Protein AF-A0A8S1HJF5-F1 (afdb_monomer_lite)

Radius of gyration: 22.39 Å; chains: 1; bounding box: 37×74×56 Å

Secondary structure (DSSP, 8-state):
----------------------TTS-TT---SS-EEEEEEE--SEEE-TTS-EEEBP--SSS---EEEEEES-SS----TT--TTT-----------PBP------

Organism: NCBI:txid2777116

Sequence (106 aa):
MVDPAQSLDERPVESKEKKAVLIGMSETVEDVCDTQVRVDHRPKYGHIRNGSRVEIEQSEENNLIATFVECSHVSRPTCHGVDHEKILIRMRDFVRAPIGQRPSRR

Foldseek 3Di:
DDDDDDDDPPDPPPPPPPDPDDPPDDPPDDWQAAKDKDAQDFDQWDADPVRDIFGFDDDPVFTDTDIDIDGPDPPPDHTHPDPPVPDDDDDDDDDDTHTDDDPPDD

pLDDT: mean 75.14, std 17.01, range [39.56, 93.44]

InterPro domains:
  IPR029034 Cystine-knot cytokine [SSF57501] (30-85)

Structure (mmCIF, N/CA/C/O backbone):
data_AF-A0A8S1HJF5-F1
#
_entry.id   AF-A0A8S1HJF5-F1
#
loop_
_atom_site.group_PDB
_atom_site.id
_atom_site.type_symbol
_atom_site.label_atom_id
_atom_site.label_alt_id
_atom_site.label_comp_id
_atom_site.label_asym_id
_atom_site.label_entity_id
_atom_site.label_seq_id
_atom_site.pdbx_PDB_ins_code
_atom_site.Cartn_x
_atom_site.Cartn_y
_atom_site.Cartn_z
_atom_site.occupancy
_atom_site.B_iso_or_equiv
_atom_site.auth_seq_id
_atom_site.auth_comp_id
_atom_site.auth_asym_id
_atom_site.auth_atom_id
_atom_site.pdbx_PDB_model_num
ATOM 1 N N . MET A 1 1 ? -1.384 -58.656 14.013 1.00 44.59 1 MET A N 1
ATOM 2 C CA . MET A 1 1 ? -0.292 -57.669 13.895 1.00 44.59 1 MET A CA 1
ATOM 3 C C . MET A 1 1 ? 0.298 -57.813 12.509 1.00 44.59 1 MET A C 1
ATOM 5 O O . MET A 1 1 ? 0.832 -58.878 12.245 1.00 44.59 1 MET A O 1
ATOM 9 N N . VAL A 1 2 ? 0.048 -56.835 11.635 1.00 41.19 2 VAL A N 1
ATOM 10 C CA . VAL A 1 2 ? 0.955 -56.127 10.705 1.00 41.19 2 VAL A CA 1
ATOM 11 C C . VAL A 1 2 ? 0.027 -55.382 9.732 1.00 41.19 2 VAL A C 1
ATOM 13 O O . VAL A 1 2 ? -0.538 -55.985 8.825 1.00 41.19 2 VAL A O 1
ATOM 16 N N . ASP A 1 3 ? -0.170 -54.088 9.976 1.00 45.38 3 ASP A N 1
ATOM 17 C CA . ASP A 1 3 ? -0.659 -53.128 8.980 1.00 45.38 3 ASP A CA 1
ATOM 18 C C . ASP A 1 3 ? 0.427 -52.880 7.922 1.00 45.38 3 ASP A C 1
ATOM 20 O O . ASP A 1 3 ? 1.613 -52.861 8.267 1.00 45.38 3 ASP A O 1
ATOM 24 N N . PRO A 1 4 ? 0.047 -52.578 6.669 1.00 49.38 4 PRO A N 1
ATOM 25 C CA . PRO A 1 4 ? 0.844 -51.626 5.906 1.00 49.38 4 PRO A CA 1
ATOM 26 C C . PRO A 1 4 ? -0.015 -50.576 5.185 1.00 49.38 4 PRO A C 1
ATOM 28 O O . PRO A 1 4 ? -0.721 -50.846 4.219 1.00 49.38 4 PRO A O 1
ATOM 31 N N . ALA A 1 5 ? 0.083 -49.364 5.726 1.00 46.22 5 ALA A N 1
ATOM 32 C CA . ALA A 1 5 ? 0.291 -48.078 5.062 1.00 46.22 5 ALA A CA 1
ATOM 33 C C . ALA A 1 5 ? -0.054 -47.913 3.558 1.00 46.22 5 ALA A C 1
ATOM 35 O O . ALA A 1 5 ? 0.619 -48.436 2.679 1.00 46.22 5 ALA A O 1
ATOM 36 N N . GLN A 1 6 ? -1.036 -47.032 3.327 1.00 46.78 6 GLN A N 1
ATOM 37 C CA . GLN A 1 6 ? -0.952 -45.776 2.556 1.00 46.78 6 GLN A CA 1
ATOM 38 C C . GLN A 1 6 ? -0.336 -45.780 1.139 1.00 46.78 6 GLN A C 1
ATOM 40 O O . GLN A 1 6 ? 0.876 -45.843 0.966 1.00 46.78 6 GLN A O 1
ATOM 45 N N . SER A 1 7 ? -1.172 -45.453 0.147 1.00 39.56 7 SER A N 1
ATOM 46 C CA . SER A 1 7 ? -0.765 -44.709 -1.054 1.00 39.56 7 SER A CA 1
ATOM 47 C C . SER A 1 7 ? -1.801 -43.614 -1.343 1.00 39.56 7 SER A C 1
ATOM 49 O O . SER A 1 7 ? -2.798 -43.840 -2.028 1.00 39.56 7 SER A O 1
ATOM 51 N N . LEU A 1 8 ? -1.612 -42.434 -0.753 1.00 49.91 8 LEU A N 1
ATOM 52 C CA . LEU A 1 8 ? -2.277 -41.217 -1.213 1.00 49.91 8 LEU A CA 1
ATOM 53 C C . LEU A 1 8 ? -1.336 -40.577 -2.231 1.00 49.91 8 LEU A C 1
ATOM 55 O O . LEU A 1 8 ? -0.286 -40.065 -1.855 1.00 49.91 8 LEU A O 1
ATOM 59 N N . ASP A 1 9 ? -1.693 -40.663 -3.511 1.00 46.03 9 ASP A N 1
ATOM 60 C CA . ASP A 1 9 ? -1.011 -39.953 -4.592 1.00 46.03 9 ASP A CA 1
ATOM 61 C C . ASP A 1 9 ? -1.056 -38.440 -4.327 1.00 46.03 9 ASP A C 1
ATOM 63 O O . ASP A 1 9 ? -2.072 -37.771 -4.556 1.00 46.03 9 ASP A O 1
ATOM 67 N N . GLU A 1 10 ? 0.057 -37.885 -3.848 1.00 48.28 10 GLU A N 1
ATOM 68 C CA . GLU A 1 10 ? 0.296 -36.445 -3.823 1.00 48.28 10 GLU A CA 1
ATOM 69 C C . GLU A 1 10 ? 0.485 -35.952 -5.261 1.00 48.28 10 GLU A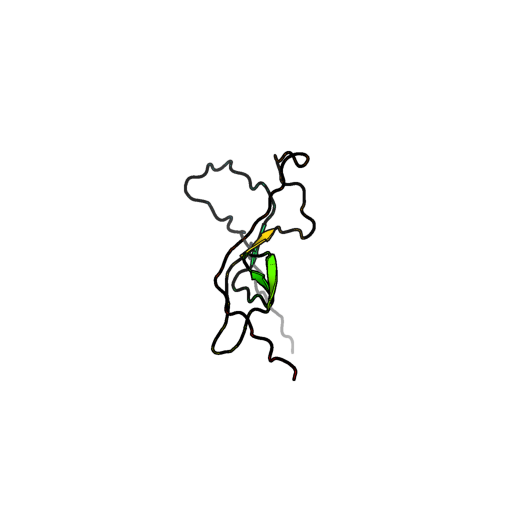 C 1
ATOM 71 O O . GLU A 1 10 ? 1.589 -35.885 -5.800 1.00 48.28 10 GLU A O 1
ATOM 76 N N . ARG A 1 11 ? -0.624 -35.603 -5.917 1.00 50.66 11 ARG A N 1
ATOM 77 C CA . ARG A 1 11 ? -0.572 -34.805 -7.146 1.00 50.66 11 ARG A CA 1
ATOM 78 C C . ARG A 1 11 ? -0.052 -33.411 -6.783 1.00 50.66 11 ARG A C 1
ATOM 80 O O . ARG A 1 11 ? -0.658 -32.775 -5.916 1.00 50.66 11 ARG A O 1
ATOM 87 N N . PRO A 1 12 ? 0.993 -32.888 -7.448 1.00 42.97 12 PRO A N 1
ATOM 88 C CA . PRO A 1 12 ? 1.408 -31.510 -7.245 1.00 42.97 12 PRO A CA 1
ATOM 89 C C . PRO A 1 12 ? 0.251 -30.594 -7.643 1.00 42.97 12 PRO A C 1
ATOM 91 O O . PRO A 1 12 ? -0.186 -30.591 -8.796 1.00 42.97 12 PRO A O 1
ATOM 94 N N . VAL A 1 13 ? -0.275 -29.829 -6.688 1.00 51.44 13 VAL A N 1
ATOM 95 C CA . VAL A 1 13 ? -1.151 -28.700 -7.000 1.00 51.44 13 VAL A CA 1
ATOM 96 C C . VAL A 1 13 ? -0.247 -27.629 -7.593 1.00 51.44 13 VAL A C 1
ATOM 98 O O . VAL A 1 13 ? 0.334 -26.819 -6.880 1.00 51.44 13 VAL A O 1
ATOM 101 N N . GLU A 1 14 ? -0.075 -27.677 -8.911 1.00 49.03 14 GLU A N 1
ATOM 102 C CA . GLU A 1 14 ? 0.558 -26.611 -9.675 1.00 49.03 14 GLU A CA 1
ATOM 103 C C . GLU A 1 14 ? -0.323 -25.364 -9.524 1.00 49.03 14 GLU A C 1
ATOM 105 O O . GLU A 1 14 ? -1.358 -25.205 -10.178 1.00 49.03 14 GLU A O 1
ATOM 110 N N . SER A 1 15 ? 0.048 -24.498 -8.581 1.00 43.72 15 SER A N 1
ATOM 111 C CA . SER A 1 15 ? -0.546 -23.183 -8.401 1.00 43.72 15 SER A CA 1
ATOM 112 C C . SER A 1 15 ? -0.174 -22.329 -9.608 1.00 43.72 15 SER A C 1
ATOM 114 O O . SER A 1 15 ? 0.806 -21.590 -9.587 1.00 43.72 15 SER A O 1
ATOM 116 N N . LYS A 1 16 ? -0.939 -22.456 -10.694 1.00 42.25 16 LYS A N 1
ATOM 117 C CA . LYS A 1 16 ? -0.863 -21.523 -11.817 1.00 42.25 16 LYS A CA 1
ATOM 118 C C . LYS A 1 16 ? -1.272 -20.153 -11.298 1.00 42.25 16 LYS A C 1
ATOM 120 O O . LYS A 1 16 ? -2.460 -19.894 -11.091 1.00 42.25 16 LYS A O 1
ATOM 125 N N . GLU A 1 17 ? -0.282 -19.302 -11.055 1.00 49.78 17 GLU A N 1
ATOM 126 C CA . GLU A 1 17 ? -0.478 -17.883 -10.795 1.00 49.78 17 GLU A CA 1
ATOM 127 C C . GLU A 1 17 ? -1.254 -17.301 -11.977 1.00 49.78 17 GLU A C 1
ATOM 129 O O . GLU A 1 17 ? -0.757 -17.183 -13.098 1.00 49.78 17 GLU A O 1
ATOM 134 N N . LYS A 1 18 ? -2.536 -17.013 -11.754 1.00 51.69 18 LYS A N 1
ATOM 135 C CA . LYS A 1 18 ? -3.384 -16.402 -12.771 1.00 51.69 18 LYS A CA 1
ATOM 136 C C . LYS A 1 18 ? -2.961 -14.943 -12.881 1.00 51.69 18 LYS A C 1
ATOM 138 O O . LYS A 1 18 ? -3.415 -14.118 -12.092 1.00 51.69 18 LYS A O 1
ATOM 143 N N . LYS A 1 19 ? -2.089 -14.627 -13.842 1.00 57.41 19 LYS A N 1
ATOM 144 C CA . LYS A 1 19 ? -1.825 -13.235 -14.219 1.00 57.41 19 LYS A CA 1
ATOM 145 C C . LYS A 1 19 ? -3.150 -12.598 -14.633 1.00 57.41 19 LYS A 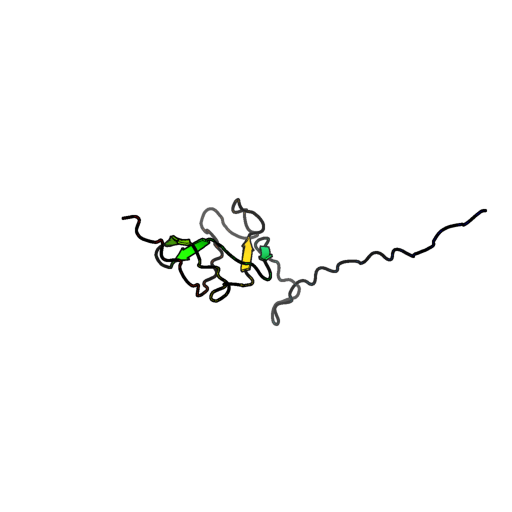C 1
ATOM 147 O O . LYS A 1 19 ? -3.866 -13.138 -15.478 1.00 57.41 19 LYS A O 1
ATOM 152 N N . ALA A 1 20 ? -3.509 -11.492 -13.989 1.00 59.97 20 ALA A N 1
ATOM 153 C CA . ALA A 1 20 ? -4.711 -10.750 -14.325 1.00 59.97 20 ALA A CA 1
ATOM 154 C C . ALA A 1 20 ? -4.534 -10.152 -15.728 1.00 59.97 20 ALA A C 1
ATOM 156 O O . ALA A 1 20 ? -3.771 -9.210 -15.917 1.00 59.97 20 ALA A O 1
ATOM 157 N N . VAL A 1 21 ? -5.207 -10.731 -16.722 1.00 57.72 21 VAL A N 1
ATOM 158 C CA . VAL A 1 21 ? -5.182 -10.217 -18.094 1.00 57.72 21 VAL A CA 1
ATOM 159 C C . VAL A 1 21 ? -6.054 -8.968 -18.142 1.00 57.72 21 VAL A C 1
ATOM 161 O O . VAL A 1 21 ? -7.279 -9.043 -18.030 1.00 57.72 21 VAL A O 1
ATOM 164 N N . LEU A 1 22 ? -5.419 -7.810 -18.293 1.00 62.03 22 LEU A N 1
ATOM 165 C CA . LEU A 1 22 ? -6.111 -6.557 -18.563 1.00 62.03 22 LEU A CA 1
ATOM 166 C C . LEU A 1 22 ? -6.690 -6.626 -19.986 1.00 62.03 22 LEU A C 1
ATOM 168 O O . LEU A 1 22 ? -5.962 -6.684 -20.976 1.00 62.03 22 LEU A O 1
ATOM 172 N N . ILE A 1 23 ? -8.019 -6.683 -20.084 1.00 64.06 23 ILE A N 1
ATOM 173 C CA . ILE A 1 23 ? -8.737 -6.824 -21.357 1.00 64.06 23 ILE A CA 1
ATOM 174 C C . ILE A 1 23 ? -8.423 -5.613 -22.251 1.00 64.06 23 ILE A C 1
ATOM 176 O O . ILE A 1 23 ? -8.688 -4.476 -21.867 1.00 64.06 23 ILE A O 1
ATOM 180 N N . GLY A 1 24 ? -7.884 -5.862 -23.450 1.00 62.78 24 GLY A N 1
ATOM 181 C CA . GLY A 1 24 ? -7.533 -4.824 -24.432 1.00 62.78 24 GLY A CA 1
ATOM 182 C C . GLY A 1 24 ? -6.044 -4.466 -24.503 1.00 62.78 24 GLY A C 1
ATOM 183 O O . GLY A 1 24 ? -5.679 -3.557 -25.246 1.00 62.78 24 GLY A O 1
ATOM 184 N N . MET A 1 25 ? -5.184 -5.169 -23.764 1.00 63.84 25 MET A N 1
ATOM 185 C CA . MET A 1 25 ? -3.729 -5.001 -23.810 1.00 63.84 25 MET A CA 1
ATOM 186 C C . MET A 1 25 ? -3.069 -6.127 -24.622 1.00 63.84 25 MET A C 1
ATOM 188 O O . MET A 1 25 ? -3.563 -7.252 -24.640 1.00 63.84 25 MET A O 1
ATOM 192 N N . SER A 1 26 ? -1.984 -5.803 -25.338 1.00 68.75 26 SER A N 1
ATOM 193 C CA . SER A 1 26 ? -1.200 -6.777 -26.116 1.00 68.75 26 SER A CA 1
ATOM 194 C C . SER A 1 26 ? -0.679 -7.900 -25.213 1.00 68.75 26 SER A C 1
ATOM 196 O O . SER A 1 26 ? -0.320 -7.650 -24.064 1.00 68.75 26 SER A O 1
ATOM 198 N N . GLU A 1 27 ? -0.548 -9.115 -25.746 1.00 71.75 27 GLU A N 1
ATOM 199 C CA . GLU A 1 27 ? 0.108 -10.237 -25.051 1.00 71.75 27 GLU A CA 1
ATOM 200 C C . GLU A 1 27 ? 1.575 -9.935 -24.694 1.00 71.75 27 GLU A C 1
ATOM 202 O O . GLU A 1 27 ? 2.167 -10.599 -23.849 1.00 71.75 27 GLU A O 1
ATOM 207 N N . THR A 1 28 ? 2.155 -8.909 -25.321 1.00 73.69 28 THR A N 1
ATOM 208 C CA . THR A 1 28 ? 3.523 -8.432 -25.090 1.00 73.69 28 THR A CA 1
ATOM 209 C C . THR A 1 28 ? 3.621 -7.330 -24.036 1.00 73.69 28 THR A C 1
ATOM 211 O O . THR A 1 28 ? 4.660 -6.678 -23.954 1.00 73.69 28 THR A O 1
ATOM 214 N N . VAL A 1 29 ? 2.548 -7.014 -23.302 1.00 77.88 29 VAL A N 1
ATOM 215 C CA . VAL A 1 29 ? 2.650 -5.999 -22.248 1.00 77.88 29 VAL A CA 1
ATOM 216 C C . VAL A 1 29 ? 3.371 -6.576 -21.036 1.00 77.88 29 VAL A C 1
ATOM 218 O O . VAL A 1 29 ? 2.993 -7.615 -20.501 1.00 77.88 29 VAL A O 1
ATOM 221 N N . GLU A 1 30 ? 4.401 -5.858 -20.606 1.00 78.19 30 GLU A N 1
ATOM 222 C CA . GLU A 1 30 ? 5.200 -6.178 -19.433 1.00 78.19 30 GLU A CA 1
ATOM 223 C C . GLU A 1 30 ? 4.878 -5.218 -18.288 1.00 78.19 30 GLU A C 1
ATOM 225 O O . GLU A 1 30 ? 4.690 -4.014 -18.493 1.00 78.19 30 GLU A O 1
ATOM 230 N N . ASP A 1 31 ? 4.847 -5.755 -17.070 1.00 79.25 31 ASP A N 1
ATOM 231 C CA . ASP A 1 31 ? 4.747 -4.944 -15.865 1.00 79.25 31 ASP A CA 1
ATOM 232 C C . ASP A 1 31 ? 6.055 -4.176 -15.640 1.00 79.25 31 ASP A C 1
ATOM 234 O O . ASP A 1 31 ? 7.157 -4.716 -15.713 1.00 79.25 31 ASP A O 1
ATOM 238 N N . VAL A 1 32 ? 5.925 -2.882 -15.354 1.00 84.56 32 VAL A N 1
ATOM 239 C CA . VAL A 1 32 ? 7.064 -1.969 -15.177 1.00 84.56 32 VAL A CA 1
ATOM 240 C C . VAL A 1 32 ? 7.669 -2.077 -13.772 1.00 84.56 32 VAL A C 1
ATOM 242 O O . VAL A 1 32 ? 8.868 -1.874 -13.595 1.00 84.56 32 VAL A O 1
ATOM 245 N N . CYS A 1 33 ? 6.868 -2.405 -12.760 1.00 84.25 33 CYS A N 1
ATOM 246 C CA . CYS A 1 33 ? 7.331 -2.624 -11.392 1.00 84.25 33 CYS A CA 1
ATOM 247 C C . CYS A 1 33 ? 6.673 -3.887 -10.832 1.00 84.25 33 CYS A C 1
ATOM 249 O O . CYS A 1 33 ? 5.484 -4.104 -11.067 1.00 84.25 33 CYS A O 1
ATOM 251 N N . ASP A 1 34 ? 7.395 -4.639 -10.004 1.00 85.50 34 ASP A N 1
ATOM 252 C CA . ASP A 1 34 ? 6.802 -5.754 -9.267 1.00 85.50 34 ASP A CA 1
ATOM 253 C C . ASP A 1 34 ? 5.782 -5.245 -8.242 1.00 85.50 34 ASP A C 1
ATOM 255 O O . ASP A 1 34 ? 6.052 -4.331 -7.444 1.00 85.50 34 ASP A O 1
ATOM 259 N N . THR A 1 35 ? 4.599 -5.855 -8.256 1.00 86.69 35 THR A N 1
ATOM 260 C CA . THR A 1 35 ? 3.503 -5.523 -7.346 1.00 86.69 35 THR A CA 1
ATOM 261 C C . THR A 1 35 ? 2.985 -6.755 -6.623 1.00 86.69 35 THR A C 1
ATOM 263 O O . THR A 1 35 ? 3.092 -7.882 -7.106 1.00 86.69 35 THR A O 1
ATOM 266 N N . GLN A 1 36 ? 2.409 -6.527 -5.448 1.00 89.25 36 GLN A N 1
ATOM 267 C CA . GLN A 1 36 ? 1.703 -7.539 -4.685 1.00 89.25 36 GLN A CA 1
ATOM 268 C C . GLN A 1 36 ? 0.286 -7.066 -4.378 1.00 89.25 36 GLN A C 1
ATOM 270 O O . GLN A 1 36 ? 0.049 -5.898 -4.058 1.00 89.25 36 GLN A O 1
ATOM 275 N N . VAL A 1 37 ? -0.663 -7.996 -4.461 1.00 90.38 37 VAL A N 1
ATOM 276 C CA . VAL A 1 37 ? -2.075 -7.739 -4.176 1.00 90.38 37 VAL A CA 1
ATOM 277 C C . VAL A 1 37 ? -2.393 -8.226 -2.769 1.00 90.38 37 VAL A C 1
ATOM 279 O O . VAL A 1 37 ? -2.319 -9.417 -2.471 1.00 90.38 37 VAL A O 1
ATOM 282 N N . ARG A 1 38 ? -2.776 -7.304 -1.889 1.00 90.88 38 ARG A N 1
ATOM 283 C CA . ARG A 1 38 ? -3.216 -7.609 -0.527 1.00 90.88 38 ARG A CA 1
ATOM 284 C C . ARG A 1 38 ? -4.729 -7.697 -0.482 1.00 90.88 38 ARG A C 1
ATOM 286 O O . ARG A 1 38 ? -5.398 -6.685 -0.294 1.00 90.88 38 ARG A O 1
ATOM 293 N N . VAL A 1 39 ? -5.247 -8.906 -0.659 1.00 92.31 39 VAL A N 1
ATOM 294 C CA . VAL A 1 39 ? -6.683 -9.205 -0.585 1.00 92.31 39 VAL A CA 1
ATOM 295 C C . VAL A 1 39 ? -7.161 -9.159 0.871 1.00 92.31 39 VAL A C 1
ATOM 297 O O . VAL A 1 39 ? -6.409 -9.504 1.784 1.00 92.31 39 VAL A O 1
ATOM 300 N N . ASP A 1 40 ? -8.395 -8.692 1.080 1.00 92.69 40 ASP A N 1
ATOM 301 C CA . ASP A 1 40 ? -9.069 -8.598 2.386 1.00 92.69 40 ASP A CA 1
ATOM 302 C C . ASP A 1 40 ? -8.243 -7.913 3.486 1.00 92.69 40 ASP A C 1
ATOM 304 O O . ASP A 1 40 ? -8.309 -8.241 4.677 1.00 92.69 40 ASP A O 1
ATOM 308 N N . HIS A 1 41 ? -7.443 -6.923 3.097 1.00 92.31 41 HIS A N 1
ATOM 309 C CA . HIS A 1 41 ? -6.564 -6.237 4.021 1.00 92.31 41 HIS A CA 1
ATOM 310 C C . HIS A 1 41 ? -7.349 -5.295 4.942 1.00 92.31 41 HIS A C 1
ATOM 312 O O . HIS A 1 41 ? -8.172 -4.494 4.494 1.00 92.31 41 HIS A O 1
ATOM 318 N N . ARG A 1 42 ? -7.031 -5.358 6.241 1.00 93.25 42 ARG A N 1
ATOM 319 C CA . ARG A 1 42 ? -7.575 -4.494 7.300 1.00 93.25 42 ARG A CA 1
ATOM 320 C C . ARG A 1 42 ? -6.515 -3.504 7.789 1.00 93.25 42 ARG A C 1
ATOM 322 O O . ARG A 1 42 ? -5.779 -3.817 8.733 1.00 93.25 42 ARG A O 1
ATOM 329 N N . PRO A 1 43 ? -6.376 -2.328 7.155 1.00 91.75 43 PRO A N 1
ATOM 330 C CA . PRO A 1 43 ? -5.349 -1.369 7.532 1.00 91.75 43 PRO A CA 1
ATOM 331 C C . PRO A 1 43 ? -5.691 -0.697 8.869 1.00 91.75 43 PRO A C 1
ATOM 333 O O . PRO A 1 43 ? -6.814 -0.249 9.091 1.00 91.75 43 PRO A O 1
ATOM 336 N N . LYS A 1 44 ? -4.695 -0.590 9.755 1.00 92.12 44 LYS A N 1
ATOM 337 C CA . LYS A 1 44 ? -4.809 0.127 11.043 1.00 92.12 44 LYS A CA 1
ATOM 338 C C . LYS A 1 44 ? -4.447 1.610 10.937 1.00 92.12 44 LYS A C 1
ATOM 340 O O . LYS A 1 44 ? -4.837 2.416 11.772 1.00 92.12 44 LYS A O 1
ATOM 345 N N . TYR A 1 45 ? -3.675 1.971 9.917 1.00 92.12 45 TYR A N 1
ATOM 346 C CA . TYR A 1 45 ? -3.166 3.322 9.715 1.00 92.12 45 TYR A CA 1
ATOM 347 C C . TYR A 1 45 ? -3.258 3.706 8.243 1.00 92.12 45 TYR A C 1
ATOM 349 O O . TYR A 1 45 ? -3.143 2.849 7.369 1.00 92.12 45 TYR A O 1
ATOM 357 N N . GLY A 1 46 ? -3.396 5.001 7.978 1.00 91.25 46 GLY A N 1
ATOM 358 C CA . GLY A 1 46 ? -3.404 5.557 6.628 1.00 91.25 46 GLY A CA 1
ATOM 359 C C . GLY A 1 46 ? -2.930 7.005 6.605 1.00 91.25 46 GLY A C 1
ATOM 360 O O . GLY A 1 46 ? -2.578 7.573 7.639 1.00 91.25 46 GLY A O 1
ATOM 361 N N . HIS A 1 47 ? -2.929 7.604 5.417 1.00 92.44 47 HIS A N 1
ATOM 362 C CA . HIS A 1 47 ? -2.670 9.030 5.238 1.00 92.44 47 HIS A CA 1
ATOM 363 C C . HIS A 1 47 ? -3.904 9.691 4.630 1.00 92.44 47 HIS A C 1
ATOM 365 O O . HIS A 1 47 ? -4.458 9.192 3.651 1.00 92.44 47 HIS A O 1
ATOM 371 N N . ILE A 1 48 ? -4.330 10.818 5.198 1.00 91.50 48 ILE A N 1
ATOM 372 C CA . ILE A 1 48 ? -5.413 11.623 4.617 1.00 91.50 48 ILE A CA 1
ATOM 373 C C . ILE A 1 48 ? -4.856 12.558 3.534 1.00 91.50 48 ILE A C 1
ATOM 375 O O . ILE A 1 48 ? -3.645 12.673 3.351 1.00 91.50 48 ILE A O 1
ATOM 379 N N . ARG A 1 49 ? -5.733 13.258 2.804 1.00 88.19 49 ARG A N 1
ATOM 380 C CA . ARG A 1 49 ? -5.355 14.098 1.648 1.00 88.19 49 ARG A CA 1
ATOM 381 C C . ARG A 1 49 ? -4.260 15.136 1.920 1.00 88.19 49 ARG A C 1
ATOM 383 O O . ARG A 1 49 ? -3.510 15.451 1.004 1.00 88.19 49 ARG A O 1
ATOM 390 N N . ASN A 1 50 ? -4.157 15.655 3.143 1.00 89.88 50 ASN A N 1
ATOM 391 C CA . ASN A 1 50 ? -3.117 16.621 3.519 1.00 89.88 50 ASN A CA 1
ATOM 392 C C . ASN A 1 50 ? -1.759 15.968 3.857 1.00 89.88 50 ASN A C 1
ATOM 394 O O . ASN A 1 50 ? -0.811 16.674 4.182 1.00 89.88 50 ASN A O 1
ATOM 398 N N . GLY A 1 51 ? -1.659 14.637 3.792 1.00 89.19 51 GLY A N 1
ATOM 399 C CA . GLY A 1 51 ? -0.456 13.875 4.114 1.00 89.19 51 GLY A CA 1
ATOM 400 C C . GLY A 1 51 ? -0.316 13.484 5.587 1.00 89.19 51 GLY A C 1
ATOM 401 O O . GLY A 1 51 ? 0.613 12.750 5.912 1.00 89.19 51 GLY A O 1
ATOM 402 N N . SER A 1 52 ? -1.214 13.908 6.480 1.00 92.25 52 SER A N 1
ATOM 403 C CA . SER A 1 52 ? -1.167 13.515 7.891 1.00 92.25 52 SER A CA 1
ATOM 404 C C . SER A 1 52 ? -1.472 12.030 8.069 1.00 92.25 52 SER A C 1
ATOM 406 O O . SER A 1 52 ? -2.448 11.511 7.518 1.00 92.25 52 SER A O 1
ATOM 408 N N . ARG A 1 53 ? -0.651 11.355 8.881 1.00 93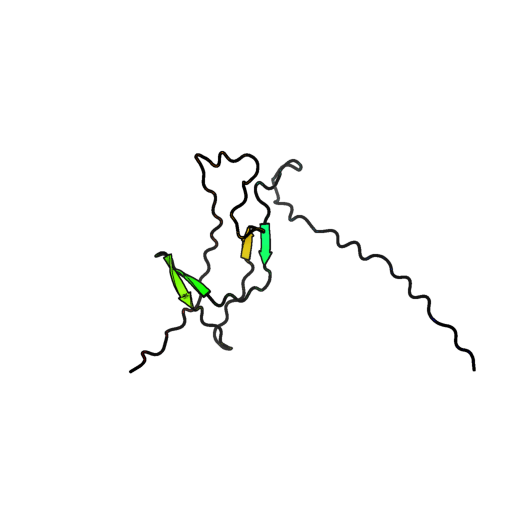.12 53 ARG A N 1
ATOM 409 C CA . ARG A 1 53 ? -0.873 9.965 9.286 1.00 93.12 53 ARG A CA 1
ATOM 410 C C . ARG A 1 53 ? -1.996 9.899 10.317 1.00 93.12 53 ARG A C 1
ATOM 412 O O . ARG A 1 53 ? -1.948 10.597 11.327 1.00 93.12 53 ARG A O 1
ATOM 419 N N . VAL A 1 54 ? -2.974 9.036 10.075 1.00 93.00 54 VAL A N 1
ATOM 420 C CA . VAL A 1 54 ? -4.130 8.824 10.951 1.00 93.00 54 VAL A CA 1
ATOM 421 C C . VAL A 1 54 ? -4.296 7.348 11.286 1.00 93.00 54 VAL A C 1
ATOM 423 O O . VAL A 1 54 ? -3.799 6.470 10.575 1.00 93.00 54 VAL A O 1
ATOM 426 N N . GLU A 1 55 ? -4.991 7.089 12.384 1.00 93.44 55 GLU A N 1
ATOM 427 C CA . GLU A 1 55 ? -5.460 5.762 12.763 1.00 93.44 55 GLU A CA 1
ATOM 428 C C . GLU A 1 55 ? -6.849 5.533 12.164 1.00 93.44 55 GLU A C 1
ATOM 430 O O . GLU A 1 55 ? -7.709 6.417 12.202 1.00 93.44 55 GLU A O 1
ATOM 435 N N . ILE A 1 56 ? -7.032 4.364 11.559 1.00 92.75 56 ILE A N 1
ATOM 436 C CA . ILE A 1 56 ? -8.297 3.954 10.956 1.00 92.75 56 ILE A CA 1
ATOM 437 C C . ILE A 1 56 ? -9.079 3.206 12.028 1.00 92.75 56 ILE A C 1
ATOM 439 O O . ILE A 1 56 ? -8.550 2.285 12.650 1.00 92.75 56 ILE A O 1
ATOM 443 N N . GLU A 1 57 ? -10.323 3.615 12.250 1.00 92.25 57 GLU A N 1
ATOM 444 C CA . GLU A 1 57 ? -11.212 2.935 13.185 1.00 92.25 57 GLU A CA 1
ATOM 445 C C . GLU A 1 57 ? -11.543 1.530 12.661 1.00 92.25 57 GLU A C 1
ATOM 447 O O . GLU A 1 57 ? -11.886 1.353 11.492 1.00 92.25 57 GLU A O 1
ATOM 452 N N . GLN A 1 58 ? -11.374 0.526 13.522 1.00 90.75 58 GLN A N 1
ATOM 453 C CA . GLN A 1 58 ? -11.632 -0.885 13.230 1.00 90.75 58 GLN A CA 1
ATOM 454 C C . GLN A 1 58 ? -12.384 -1.482 14.434 1.00 90.75 58 GLN A C 1
ATOM 456 O O . GLN A 1 58 ? -11.757 -2.006 15.356 1.00 90.75 58 GLN A O 1
ATOM 461 N N . SER A 1 59 ? -13.710 -1.346 14.451 1.00 88.44 59 SER A N 1
ATOM 462 C CA . SER A 1 59 ? -14.632 -1.950 15.424 1.00 88.44 59 SER A CA 1
ATOM 463 C C . SER A 1 59 ? -15.526 -3.010 14.762 1.00 88.44 59 SER A C 1
ATOM 465 O O . SER A 1 59 ? -15.365 -3.328 13.581 1.00 88.44 59 SER A O 1
ATOM 467 N N . GLU A 1 60 ? -16.449 -3.593 15.530 1.00 86.44 60 GLU A N 1
ATOM 468 C CA . GLU A 1 60 ? -17.472 -4.496 14.988 1.00 86.44 6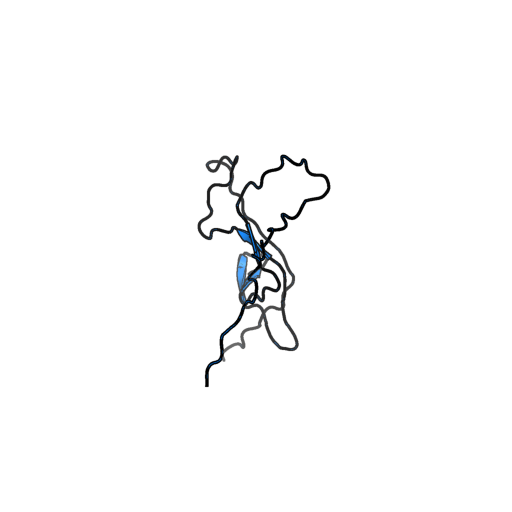0 GLU A CA 1
ATOM 469 C C . GLU A 1 60 ? -18.500 -3.741 14.132 1.00 86.44 60 GLU A C 1
ATOM 471 O O . GLU A 1 60 ? -18.950 -4.265 13.114 1.00 86.44 60 GLU A O 1
ATOM 476 N N . GLU A 1 61 ? -18.827 -2.498 14.497 1.00 87.50 61 GLU A N 1
ATOM 477 C CA . GLU A 1 61 ? -19.754 -1.642 13.750 1.00 87.50 61 GLU A CA 1
ATOM 478 C C . GLU A 1 61 ? -19.093 -0.935 12.558 1.00 87.50 61 GLU A C 1
ATOM 480 O O . GLU A 1 61 ? -19.748 -0.697 11.545 1.00 87.50 61 GLU A O 1
ATOM 485 N N . ASN A 1 62 ? -17.801 -0.606 12.669 1.00 84.69 62 ASN A N 1
ATOM 486 C CA . ASN A 1 62 ? -17.044 0.147 11.672 1.00 84.69 62 ASN A CA 1
ATOM 487 C C . ASN A 1 62 ? -15.747 -0.588 11.320 1.00 84.69 62 ASN A C 1
ATOM 489 O O . ASN A 1 62 ? -14.753 -0.470 12.033 1.00 84.69 62 ASN A O 1
ATOM 493 N N . ASN A 1 63 ? -15.712 -1.298 10.193 1.00 88.38 63 ASN A N 1
ATOM 494 C CA . ASN A 1 63 ? -14.494 -1.937 9.702 1.00 88.38 63 ASN A CA 1
ATOM 495 C C . ASN A 1 63 ? -14.158 -1.514 8.268 1.00 88.38 63 ASN A C 1
ATOM 497 O O . ASN A 1 63 ? -15.025 -1.299 7.423 1.00 88.38 63 ASN A O 1
ATOM 501 N N . LEU A 1 64 ? -12.860 -1.401 7.986 1.00 91.38 64 LEU A N 1
ATOM 502 C CA . LEU A 1 64 ? -12.362 -1.220 6.627 1.00 91.38 64 LEU A CA 1
ATOM 503 C C . LEU A 1 64 ? -11.633 -2.487 6.198 1.00 91.38 64 LEU A C 1
ATOM 505 O O . LEU A 1 64 ? -10.568 -2.802 6.733 1.00 91.38 64 LEU A O 1
ATOM 509 N N . ILE A 1 65 ? -12.210 -3.165 5.209 1.00 92.31 65 ILE A N 1
ATOM 510 C CA . ILE A 1 65 ? -11.623 -4.294 4.491 1.00 92.31 65 ILE A CA 1
ATOM 511 C C . ILE A 1 65 ? -11.553 -3.889 3.025 1.00 92.31 65 ILE A C 1
ATOM 513 O O . ILE A 1 65 ? -12.573 -3.542 2.430 1.00 92.31 65 ILE A O 1
ATOM 517 N N . ALA A 1 66 ? -10.358 -3.901 2.448 1.00 91.19 66 ALA A N 1
ATOM 518 C CA . ALA A 1 66 ? -10.176 -3.579 1.041 1.00 91.19 66 ALA A CA 1
ATOM 519 C C . ALA A 1 66 ? -9.011 -4.368 0.444 1.00 91.19 66 ALA A C 1
ATOM 521 O O . ALA A 1 66 ? -8.101 -4.800 1.153 1.00 91.19 66 ALA A O 1
ATOM 522 N N . THR A 1 67 ? -9.051 -4.539 -0.876 1.00 91.44 67 THR A N 1
ATOM 523 C CA . THR A 1 67 ? -7.914 -5.062 -1.632 1.00 91.44 67 THR A CA 1
ATOM 524 C C . THR A 1 67 ? -7.016 -3.899 -2.033 1.00 91.44 67 THR A C 1
ATOM 526 O O . THR A 1 67 ? -7.502 -2.943 -2.635 1.00 91.44 67 THR A O 1
ATOM 529 N N . PHE A 1 68 ? -5.728 -3.975 -1.699 1.00 90.00 68 PHE A N 1
ATOM 530 C CA . PHE A 1 68 ? -4.733 -2.961 -2.069 1.00 90.00 68 PHE A CA 1
ATOM 531 C C . PHE A 1 68 ? -3.680 -3.560 -2.989 1.00 90.00 68 PHE A C 1
ATOM 533 O O . PHE A 1 68 ? -3.295 -4.717 -2.813 1.00 90.00 68 PHE A O 1
ATOM 540 N N . VAL A 1 69 ? -3.187 -2.757 -3.928 1.00 88.56 69 VAL A N 1
ATOM 541 C CA . VAL A 1 69 ? -2.031 -3.113 -4.752 1.00 88.56 69 VAL A CA 1
ATOM 542 C C . VAL A 1 69 ? -0.854 -2.273 -4.279 1.00 88.56 69 VAL A C 1
ATOM 544 O O . VAL A 1 69 ? -0.902 -1.045 -4.291 1.00 88.56 69 VAL A O 1
ATOM 547 N N . GLU A 1 70 ? 0.209 -2.925 -3.823 1.00 86.50 70 GLU A N 1
ATOM 548 C CA . GLU A 1 70 ? 1.409 -2.240 -3.342 1.00 86.50 70 GLU A CA 1
ATOM 549 C C . GLU A 1 70 ? 2.661 -2.734 -4.063 1.00 86.50 70 GLU A C 1
ATOM 551 O O . GLU A 1 70 ? 2.668 -3.801 -4.674 1.00 86.50 70 GLU A O 1
ATOM 556 N N . CYS A 1 71 ? 3.726 -1.930 -4.033 1.00 85.50 71 CYS A N 1
ATOM 557 C CA . CYS A 1 71 ? 5.022 -2.361 -4.549 1.00 85.50 71 CYS A CA 1
ATOM 558 C C . CYS A 1 71 ? 5.477 -3.584 -3.748 1.00 85.50 71 CYS A C 1
ATOM 560 O O . CYS A 1 71 ? 5.454 -3.536 -2.517 1.00 85.50 71 CYS A O 1
ATOM 562 N N . SER A 1 72 ? 5.961 -4.629 -4.422 1.00 85.56 72 SER A N 1
ATOM 563 C CA . SER A 1 72 ? 6.472 -5.833 -3.743 1.00 85.56 72 SER A CA 1
ATOM 564 C C . SER A 1 72 ? 7.681 -5.537 -2.850 1.00 85.56 72 SER A C 1
ATOM 566 O O . SER A 1 72 ? 7.955 -6.255 -1.891 1.00 85.56 72 SER A O 1
ATOM 568 N N . HIS A 1 73 ? 8.401 -4.446 -3.128 1.00 79.00 73 HIS A N 1
ATOM 569 C CA . HIS A 1 73 ? 9.564 -4.015 -2.362 1.00 79.00 73 HIS A CA 1
ATOM 570 C C . HIS A 1 73 ? 9.324 -2.678 -1.651 1.00 79.00 73 HIS A C 1
ATOM 572 O O . HIS A 1 73 ? 8.892 -1.692 -2.250 1.00 79.00 73 HIS A O 1
ATOM 578 N N . VAL A 1 74 ? 9.673 -2.636 -0.359 1.00 69.06 74 VAL A N 1
ATOM 579 C CA . VAL A 1 74 ? 9.558 -1.440 0.497 1.00 69.06 74 VAL A CA 1
ATOM 580 C C . VAL A 1 74 ? 10.576 -0.365 0.098 1.00 69.06 74 VAL A C 1
ATOM 582 O O . VAL A 1 74 ? 10.267 0.829 0.085 1.00 69.06 74 VAL A O 1
ATOM 585 N N . SER A 1 75 ? 11.797 -0.778 -0.254 1.00 69.25 75 SER A N 1
ATOM 586 C CA . SER A 1 75 ? 12.775 0.088 -0.910 1.00 69.25 75 SER A CA 1
ATOM 587 C C . SER A 1 75 ? 12.335 0.257 -2.353 1.00 69.25 75 SER A C 1
ATOM 589 O O . SER A 1 75 ? 12.378 -0.727 -3.080 1.00 69.25 75 SER A O 1
ATOM 591 N N . ARG A 1 76 ? 11.898 1.458 -2.752 1.00 67.88 76 ARG A N 1
ATOM 592 C CA . ARG A 1 76 ? 11.460 1.763 -4.126 1.00 67.88 76 ARG A CA 1
ATOM 593 C C . ARG A 1 76 ? 12.502 1.258 -5.132 1.00 67.88 76 ARG A C 1
ATOM 595 O O . ARG A 1 76 ? 13.524 1.931 -5.286 1.00 67.88 76 ARG A O 1
ATOM 602 N N . PRO A 1 77 ? 12.295 0.090 -5.760 1.00 67.25 77 PRO A N 1
ATOM 603 C CA . PRO A 1 77 ? 13.273 -0.446 -6.681 1.00 67.25 77 PRO A CA 1
ATOM 604 C C . PRO A 1 77 ? 13.160 0.322 -7.996 1.00 67.25 77 PRO A C 1
ATOM 606 O O . PRO A 1 77 ? 12.149 0.975 -8.275 1.00 67.25 77 PRO A O 1
ATOM 609 N N . THR A 1 78 ? 14.206 0.259 -8.810 1.00 74.81 78 THR A N 1
ATOM 610 C CA . THR A 1 78 ? 14.160 0.803 -10.163 1.00 74.81 78 THR A CA 1
ATOM 611 C C . THR A 1 78 ? 13.138 0.015 -10.974 1.00 74.81 78 THR A C 1
ATOM 613 O O . THR A 1 78 ? 13.330 -1.171 -11.224 1.00 74.81 78 THR A O 1
ATOM 616 N N . CYS A 1 79 ? 12.054 0.667 -11.377 1.00 82.94 79 CYS A N 1
ATOM 617 C CA . CYS A 1 79 ? 11.104 0.104 -12.327 1.00 82.94 79 CYS A CA 1
ATOM 618 C C . CYS A 1 79 ? 11.708 0.022 -13.741 1.00 82.94 79 CYS A C 1
ATOM 620 O O . CYS A 1 79 ? 12.489 0.891 -14.148 1.00 82.94 79 CYS A O 1
ATOM 622 N N . HIS A 1 80 ? 11.342 -1.020 -14.482 1.00 85.94 80 HIS A N 1
ATOM 623 C CA . HIS A 1 80 ? 11.821 -1.301 -15.829 1.00 85.94 80 HIS A CA 1
ATOM 624 C C . HIS A 1 80 ? 11.409 -0.197 -16.818 1.00 85.94 80 HIS A C 1
ATOM 626 O O . HIS A 1 80 ? 10.260 0.231 -16.853 1.00 85.94 80 HIS A O 1
ATOM 632 N N . GLY A 1 81 ? 12.355 0.296 -17.622 1.00 83.44 81 GLY A N 1
ATOM 633 C CA . GLY A 1 81 ? 12.072 1.295 -18.663 1.00 83.44 81 GLY A CA 1
ATOM 634 C C . GLY A 1 81 ? 11.804 2.727 -18.172 1.00 83.44 81 GLY A C 1
ATOM 635 O O . GLY A 1 81 ? 11.353 3.557 -18.958 1.00 83.44 81 GLY A O 1
ATOM 636 N N . VAL A 1 82 ? 12.080 3.046 -16.902 1.00 83.75 82 VAL A N 1
ATOM 637 C CA . VAL A 1 82 ? 11.889 4.393 -16.329 1.00 83.75 82 VAL A CA 1
ATOM 638 C C . VAL A 1 82 ? 13.236 5.092 -16.136 1.00 83.75 82 VAL A C 1
ATOM 640 O O . VAL A 1 82 ? 14.164 4.518 -15.573 1.00 83.75 82 VAL A O 1
ATOM 643 N N . ASP A 1 83 ? 13.340 6.351 -16.572 1.00 85.31 83 ASP A N 1
ATOM 644 C CA . ASP A 1 83 ? 14.482 7.222 -16.260 1.00 85.31 83 ASP A CA 1
ATOM 645 C C . ASP A 1 83 ? 14.358 7.737 -14.816 1.00 85.31 83 ASP A C 1
ATOM 647 O O . ASP A 1 83 ? 13.661 8.716 -14.533 1.00 85.31 83 ASP A O 1
ATOM 651 N N . HIS A 1 84 ? 15.025 7.047 -13.894 1.00 77.19 84 HIS A N 1
ATOM 652 C CA . HIS A 1 84 ? 14.960 7.315 -12.453 1.00 77.19 84 HIS A CA 1
ATOM 653 C C . HIS A 1 84 ? 15.658 8.611 -12.026 1.00 77.19 84 HIS A C 1
ATOM 655 O O . HIS A 1 84 ? 15.438 9.068 -10.904 1.00 77.19 84 HIS A O 1
ATOM 661 N N . GLU A 1 85 ? 16.461 9.236 -12.894 1.00 80.38 85 GLU A N 1
ATOM 662 C CA . GLU A 1 85 ? 17.048 10.555 -12.613 1.00 80.38 85 GLU A CA 1
ATOM 663 C C . GLU A 1 85 ? 16.023 11.678 -12.799 1.00 80.38 85 GLU A C 1
ATOM 665 O O . GLU A 1 85 ? 16.147 12.751 -12.205 1.00 80.38 85 GLU A O 1
ATOM 670 N N . LYS A 1 86 ? 14.985 11.429 -13.606 1.00 80.38 86 LYS A N 1
ATOM 671 C CA . LYS A 1 86 ? 13.979 12.433 -13.975 1.00 80.38 86 LYS A CA 1
ATOM 672 C C . LYS A 1 86 ? 12.586 12.128 -13.442 1.00 80.38 86 LYS A C 1
ATOM 674 O O . LYS A 1 86 ? 11.798 13.054 -13.252 1.00 80.38 86 LYS A O 1
ATOM 679 N N . ILE A 1 87 ? 12.254 10.855 -13.229 1.00 78.56 87 ILE A N 1
ATOM 680 C CA . ILE A 1 87 ? 10.881 10.411 -12.978 1.00 78.56 87 ILE A CA 1
ATOM 681 C C . ILE A 1 87 ? 10.819 9.554 -11.718 1.00 78.56 87 ILE A C 1
ATOM 683 O O . ILE A 1 87 ? 11.520 8.558 -11.572 1.00 78.56 87 ILE A O 1
ATOM 687 N N . LEU A 1 88 ? 9.898 9.921 -10.825 1.00 78.75 88 LEU A N 1
ATOM 688 C CA . LEU A 1 88 ? 9.595 9.159 -9.623 1.00 78.75 88 LEU A CA 1
ATOM 689 C C . LEU A 1 88 ? 8.158 8.636 -9.667 1.00 78.75 88 LEU A C 1
ATOM 691 O O . LEU A 1 88 ? 7.202 9.406 -9.569 1.00 78.75 88 LEU A O 1
ATOM 695 N N . ILE A 1 89 ? 8.012 7.314 -9.752 1.00 78.31 89 ILE A N 1
ATOM 696 C CA . ILE A 1 89 ? 6.709 6.641 -9.741 1.00 78.31 89 ILE A CA 1
ATOM 697 C C . ILE A 1 89 ? 6.307 6.316 -8.297 1.00 78.31 89 ILE A C 1
ATOM 699 O O . ILE A 1 89 ? 7.108 5.841 -7.489 1.00 78.31 89 ILE A O 1
ATOM 703 N N . ARG A 1 90 ? 5.047 6.599 -7.948 1.00 78.94 90 ARG A N 1
ATOM 704 C CA . ARG A 1 90 ? 4.434 6.220 -6.668 1.00 78.94 90 ARG A CA 1
ATOM 705 C C . ARG A 1 90 ? 3.022 5.716 -6.904 1.00 78.94 90 ARG A C 1
ATOM 707 O O . ARG A 1 90 ? 2.203 6.452 -7.445 1.00 78.94 90 ARG A O 1
ATOM 714 N N . MET A 1 91 ? 2.731 4.521 -6.406 1.00 79.31 91 MET A N 1
ATOM 715 C CA . MET A 1 91 ? 1.355 4.046 -6.294 1.00 79.31 91 MET A CA 1
ATOM 716 C C . MET A 1 91 ? 0.661 4.717 -5.106 1.00 79.31 91 MET A C 1
ATOM 718 O O . MET A 1 91 ? 1.262 4.919 -4.044 1.00 79.31 91 MET A O 1
ATOM 722 N N . ARG A 1 92 ? -0.593 5.124 -5.314 1.00 82.38 92 ARG A N 1
ATOM 723 C CA . ARG A 1 92 ? -1.463 5.712 -4.293 1.00 82.38 92 ARG A CA 1
ATOM 724 C C . ARG A 1 92 ? -2.897 5.276 -4.546 1.00 82.38 92 ARG A C 1
ATOM 726 O O . ARG A 1 92 ? -3.514 5.752 -5.494 1.00 82.38 92 ARG A O 1
ATOM 733 N N . ASP A 1 93 ? -3.424 4.488 -3.624 1.00 84.06 93 ASP A N 1
ATOM 734 C CA . ASP A 1 93 ? -4.839 4.143 -3.589 1.00 84.06 93 ASP A CA 1
ATOM 735 C C . ASP A 1 93 ? -5.566 5.052 -2.596 1.00 84.06 93 ASP A C 1
ATOM 737 O O . ASP A 1 93 ? -5.094 5.293 -1.481 1.00 84.06 93 ASP A O 1
ATOM 741 N N . PHE A 1 94 ? -6.723 5.575 -3.001 1.00 86.50 94 PHE A N 1
ATOM 742 C CA . PHE A 1 94 ? -7.577 6.387 -2.138 1.00 86.50 94 PHE A CA 1
ATOM 743 C C . PHE A 1 94 ? -8.864 5.635 -1.833 1.00 86.50 94 PHE A C 1
ATOM 745 O O . PHE A 1 94 ? -9.655 5.343 -2.726 1.00 86.50 94 PHE A O 1
ATOM 752 N N . VAL A 1 95 ? -9.101 5.394 -0.548 1.00 89.25 95 VAL A N 1
ATOM 753 C CA . VAL A 1 95 ? -10.331 4.789 -0.034 1.00 89.25 95 VAL A CA 1
ATOM 754 C C . VAL A 1 95 ? -10.952 5.701 1.018 1.00 89.25 95 VAL A C 1
ATOM 7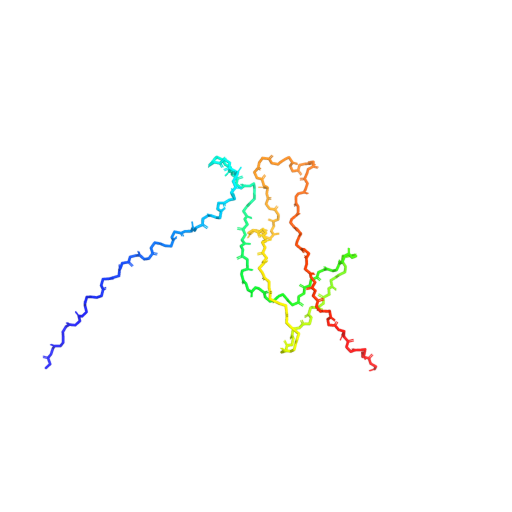56 O O . VAL A 1 95 ? -10.263 6.505 1.651 1.00 89.25 95 VAL A O 1
ATOM 759 N N . ARG A 1 96 ? -12.269 5.603 1.207 1.00 89.88 96 ARG A N 1
ATOM 760 C CA . ARG A 1 96 ? -12.935 6.228 2.356 1.00 89.88 96 ARG A CA 1
ATOM 761 C C . ARG A 1 96 ? -12.795 5.302 3.558 1.00 89.88 96 ARG A C 1
ATOM 763 O O . ARG A 1 96 ? -13.014 4.104 3.430 1.00 89.88 96 ARG A O 1
ATOM 770 N N . ALA A 1 97 ? -12.431 5.870 4.700 1.00 88.31 97 ALA A N 1
ATOM 771 C CA . ALA A 1 97 ? -12.184 5.134 5.930 1.00 88.31 97 ALA A CA 1
ATOM 772 C C . ALA A 1 97 ? -12.732 5.925 7.127 1.00 88.31 97 ALA A C 1
ATOM 774 O O . ALA A 1 97 ? -12.603 7.156 7.126 1.00 88.31 97 ALA A O 1
ATOM 775 N N . PRO A 1 98 ? -13.310 5.262 8.141 1.00 87.31 98 PRO A N 1
ATOM 776 C CA . PRO A 1 98 ? -13.611 5.907 9.411 1.00 87.31 98 PRO A CA 1
ATOM 777 C C . PRO A 1 98 ? -12.294 6.240 10.132 1.00 87.31 98 PRO A C 1
ATOM 779 O O . PRO A 1 98 ? -11.379 5.417 10.203 1.00 87.31 98 PRO A O 1
ATOM 782 N N . ILE A 1 99 ? -12.158 7.476 10.616 1.00 84.75 99 ILE A N 1
ATOM 783 C CA . ILE A 1 99 ? -10.955 7.935 11.323 1.00 84.75 99 ILE A CA 1
ATOM 784 C C . ILE A 1 99 ? -11.245 7.881 12.816 1.00 84.75 99 ILE A C 1
ATOM 786 O O . ILE A 1 99 ? -12.154 8.567 13.286 1.00 84.75 99 ILE A O 1
ATOM 790 N N . GLY A 1 100 ? -10.435 7.124 13.556 1.00 72.19 100 GLY A N 1
ATOM 791 C CA . GLY A 1 100 ? -10.567 7.043 15.004 1.00 72.19 100 GLY A CA 1
ATOM 792 C C . GLY A 1 100 ? -10.330 8.414 15.640 1.00 72.19 100 GLY A C 1
ATOM 793 O O . GLY A 1 100 ? -9.247 8.993 15.513 1.00 72.19 100 GLY A O 1
ATOM 794 N N . GLN A 1 101 ? -11.328 8.947 16.344 1.00 62.00 101 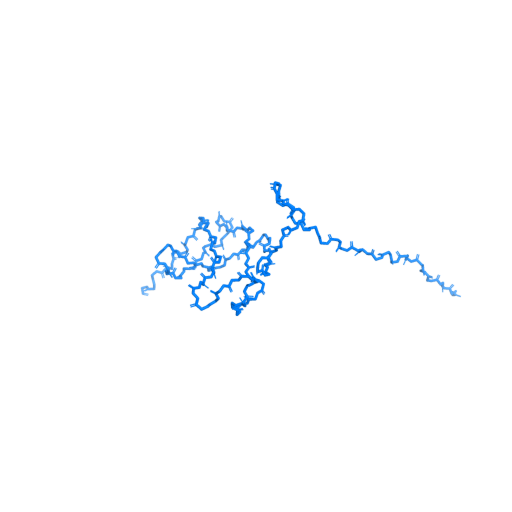GLN A N 1
ATOM 795 C CA . GLN A 1 101 ? -11.120 10.095 17.220 1.00 62.00 101 GLN A CA 1
ATOM 796 C C . GLN A 1 101 ? -10.393 9.598 18.471 1.00 62.00 101 GLN A C 1
ATOM 798 O O . GLN A 1 101 ? -10.944 8.821 19.248 1.00 62.00 101 GLN A O 1
ATOM 803 N N . ARG A 1 102 ? -9.144 10.030 18.693 1.00 58.81 102 ARG A N 1
ATOM 804 C CA . ARG A 1 102 ? -8.508 9.802 19.999 1.00 58.81 102 ARG A CA 1
ATOM 805 C C . ARG A 1 102 ? -9.355 10.499 21.068 1.00 58.81 102 ARG A C 1
ATOM 807 O O . ARG A 1 102 ? -9.615 11.694 20.908 1.00 58.81 102 ARG A O 1
ATOM 814 N N . PRO A 1 103 ? -9.728 9.833 22.174 1.00 49.00 103 PRO A N 1
ATOM 815 C CA . PRO A 1 103 ? -10.279 10.549 23.310 1.00 49.00 103 PRO A CA 1
ATOM 816 C C . PRO A 1 103 ? -9.232 11.560 23.784 1.00 49.00 103 PRO A C 1
ATOM 818 O O . PRO A 1 103 ? -8.074 11.212 24.038 1.00 49.00 103 PRO A O 1
ATOM 821 N N . SER A 1 104 ? -9.633 12.830 23.848 1.00 47.56 104 SER A N 1
ATOM 822 C CA . SER A 1 104 ? -8.840 13.901 24.444 1.00 47.56 104 SER A CA 1
ATOM 823 C C . SER A 1 104 ? -8.486 13.476 25.864 1.00 47.56 104 SER A C 1
ATOM 825 O O . SER A 1 104 ? -9.372 13.413 26.716 1.00 47.56 104 SER A O 1
ATOM 827 N N . ARG A 1 105 ? -7.211 13.165 26.126 1.00 52.91 105 ARG A N 1
ATOM 828 C CA . ARG A 1 105 ? -6.721 13.019 27.499 1.00 52.91 105 ARG A CA 1
ATOM 829 C C . ARG A 1 105 ? -6.937 14.371 28.185 1.00 52.91 105 ARG A C 1
ATOM 831 O O . ARG A 1 105 ? -6.262 15.335 27.831 1.00 52.91 105 ARG A O 1
ATOM 838 N N . ARG A 1 106 ? -7.954 14.448 29.045 1.00 46.97 106 ARG A N 1
ATOM 839 C CA . ARG A 1 106 ? -8.069 15.480 30.078 1.00 46.97 106 ARG A CA 1
ATOM 840 C C . ARG A 1 106 ? -7.149 15.118 31.231 1.00 46.97 106 ARG A C 1
ATOM 842 O O . ARG A 1 106 ? -6.990 13.899 31.469 1.00 46.97 106 ARG A O 1
#